Protein AF-A0A527G427-F1 (afdb_monomer_lite)

Radius of gyration: 8.8 Å; chains: 1; bounding box: 21×12×21 Å

Secondary structure (DSSP, 8-state):
-HHHHHHHHHHHHHTS---HHHHHHHTT--TTT-

pLDDT: mean 79.5, std 4.8, range [62.72, 85.0]

Structure (mmCIF, N/CA/C/O backbone):
data_AF-A0A527G427-F1
#
_entry.id   AF-A0A527G427-F1
#
loop_
_atom_site.group_PDB
_atom_site.id
_atom_site.type_symbol
_atom_site.label_atom_id
_atom_site.label_alt_id
_atom_site.label_comp_id
_a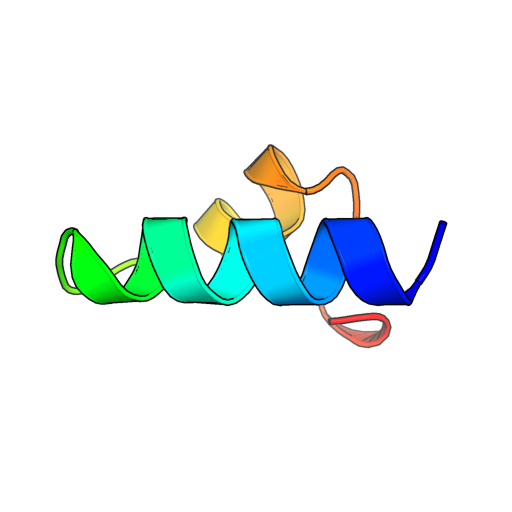tom_site.label_asym_id
_atom_site.label_entity_id
_atom_site.label_seq_id
_at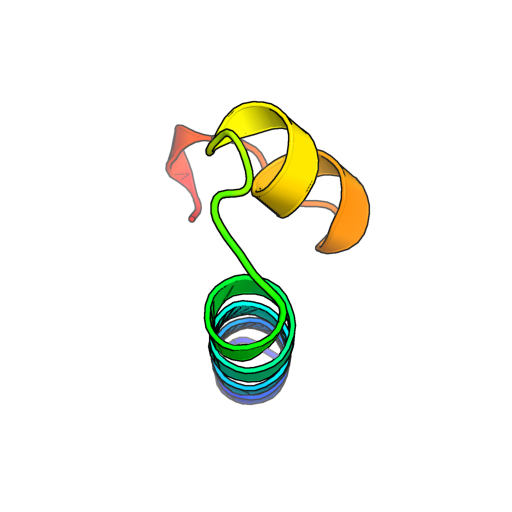om_site.pdbx_PDB_ins_code
_atom_site.Cartn_x
_atom_site.Cartn_y
_atom_site.Cartn_z
_atom_site.occupancy
_atom_site.B_iso_or_equiv
_atom_site.auth_seq_id
_atom_site.auth_comp_id
_atom_site.auth_asym_id
_atom_site.auth_atom_id
_atom_site.pdbx_PDB_model_num
ATOM 1 N N . MET A 1 1 ? -13.515 8.121 -1.979 1.00 62.72 1 MET A N 1
ATOM 2 C CA . MET A 1 1 ? -12.550 7.956 -0.870 1.00 62.72 1 MET A CA 1
ATOM 3 C C . MET A 1 1 ? -11.892 6.570 -0.851 1.00 62.72 1 MET A C 1
ATOM 5 O O . MET A 1 1 ? -10.784 6.464 -1.351 1.00 62.72 1 MET A O 1
ATOM 9 N N . ALA A 1 2 ? -12.520 5.485 -0.363 1.00 70.06 2 ALA A N 1
ATOM 10 C CA . ALA A 1 2 ? -11.847 4.167 -0.298 1.00 70.06 2 ALA A CA 1
ATOM 11 C C . ALA A 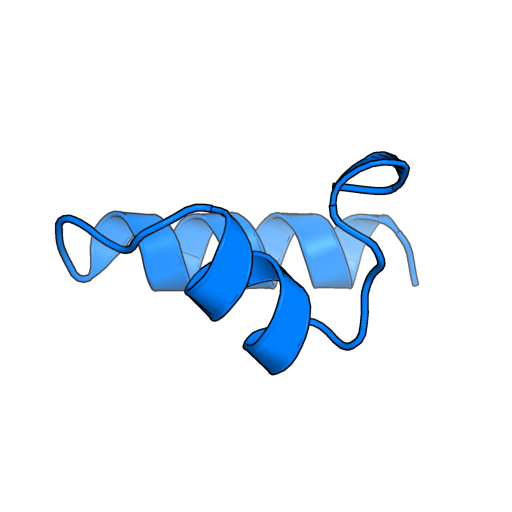1 2 ? -11.524 3.553 -1.680 1.00 70.06 2 ALA A C 1
ATOM 13 O O . ALA A 1 2 ? -10.479 2.935 -1.862 1.00 70.06 2 ALA A O 1
ATOM 14 N N . ASN A 1 3 ? -12.404 3.754 -2.667 1.00 79.50 3 ASN A N 1
ATOM 15 C CA . ASN A 1 3 ? -12.224 3.200 -4.012 1.00 79.50 3 ASN A CA 1
ATOM 16 C C . ASN A 1 3 ? -11.116 3.911 -4.813 1.00 79.50 3 ASN A C 1
ATOM 18 O O . ASN A 1 3 ? -10.376 3.267 -5.546 1.00 79.50 3 ASN A O 1
ATOM 22 N N . GLU A 1 4 ? -10.948 5.223 -4.618 1.00 82.06 4 GLU A N 1
ATOM 23 C CA . GLU A 1 4 ? -9.871 6.005 -5.248 1.00 82.06 4 GLU A CA 1
ATOM 24 C C . GLU A 1 4 ? -8.498 5.591 -4.715 1.00 82.06 4 GLU A C 1
ATOM 26 O O . GLU A 1 4 ? -7.562 5.428 -5.494 1.00 82.06 4 GLU A O 1
ATOM 31 N N . LYS A 1 5 ? -8.383 5.342 -3.402 1.00 81.50 5 LYS A N 1
ATOM 32 C CA . LYS A 1 5 ? -7.132 4.856 -2.802 1.00 81.50 5 LYS A CA 1
ATOM 33 C C . LYS A 1 5 ? -6.748 3.465 -3.313 1.00 81.50 5 LYS A C 1
ATOM 35 O O . LYS A 1 5 ? -5.574 3.228 -3.572 1.00 81.50 5 LYS A O 1
ATOM 40 N N . ARG A 1 6 ? -7.724 2.574 -3.528 1.00 82.12 6 ARG A N 1
ATOM 41 C CA . ARG A 1 6 ? -7.488 1.254 -4.146 1.00 82.12 6 ARG A CA 1
ATOM 42 C C . ARG A 1 6 ? -7.031 1.363 -5.598 1.00 82.12 6 ARG A C 1
ATOM 44 O O . ARG A 1 6 ? -6.110 0.658 -5.993 1.00 82.12 6 ARG A O 1
ATOM 51 N N . LEU A 1 7 ? -7.641 2.256 -6.378 1.00 84.19 7 LEU A N 1
ATOM 52 C CA . LEU A 1 7 ? -7.239 2.484 -7.767 1.00 84.19 7 LEU A CA 1
ATOM 53 C C . LEU A 1 7 ? -5.809 3.035 -7.855 1.00 84.19 7 LEU A C 1
ATOM 55 O O . LEU A 1 7 ? -5.006 2.541 -8.640 1.00 84.19 7 LEU A O 1
ATOM 59 N N . LEU A 1 8 ? -5.467 4.006 -7.006 1.00 83.00 8 LEU A N 1
ATOM 60 C CA . LEU A 1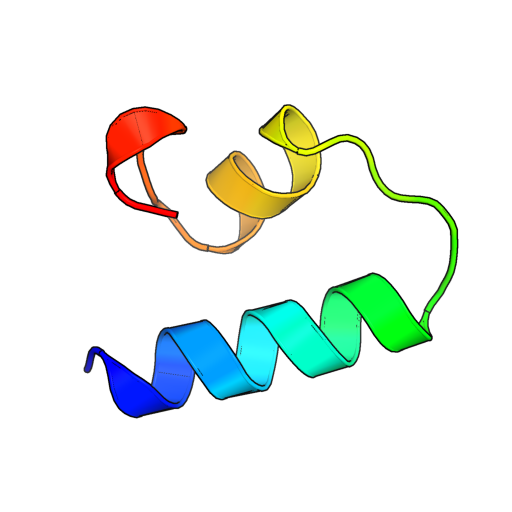 8 ? -4.105 4.536 -6.905 1.00 83.00 8 LEU A CA 1
ATOM 61 C C . LEU A 1 8 ? -3.102 3.458 -6.480 1.00 83.00 8 LEU A C 1
ATOM 63 O O . LEU A 1 8 ? -2.020 3.382 -7.055 1.00 83.00 8 LEU A O 1
ATOM 67 N N . ALA A 1 9 ? -3.467 2.594 -5.528 1.00 80.88 9 ALA A N 1
ATOM 68 C CA . ALA A 1 9 ? -2.610 1.493 -5.102 1.00 80.88 9 ALA A CA 1
ATOM 69 C C . ALA A 1 9 ? -2.273 0.539 -6.259 1.00 80.88 9 ALA A C 1
ATOM 71 O O . ALA A 1 9 ? -1.114 0.176 -6.443 1.00 80.88 9 ALA A O 1
ATOM 72 N N . LEU A 1 10 ? -3.274 0.189 -7.073 1.00 81.81 10 LEU A N 1
ATOM 73 C CA . LEU A 1 10 ? -3.108 -0.671 -8.247 1.00 81.81 10 LEU A CA 1
ATOM 74 C C . LEU A 1 10 ? -2.198 -0.045 -9.311 1.00 81.81 10 LEU A C 1
ATOM 76 O O . LEU A 1 10 ? -1.357 -0.742 -9.869 1.00 81.81 10 LEU A O 1
ATOM 80 N N . VAL A 1 11 ? -2.322 1.261 -9.567 1.00 80.44 11 VAL A N 1
ATOM 81 C CA . VAL A 1 11 ? -1.449 1.977 -10.516 1.00 80.44 11 VAL A CA 1
ATOM 82 C C . VAL A 1 11 ? -0.001 2.005 -10.027 1.00 80.44 11 VAL A C 1
ATOM 84 O O . VAL A 1 11 ? 0.918 1.815 -10.818 1.00 80.44 11 VAL A O 1
ATOM 87 N N . ILE A 1 12 ? 0.212 2.214 -8.725 1.00 78.62 12 ILE A N 1
ATOM 88 C CA . ILE A 1 12 ? 1.553 2.232 -8.131 1.00 78.62 12 ILE A CA 1
ATOM 89 C C . ILE A 1 12 ? 2.195 0.837 -8.202 1.00 78.62 12 ILE A C 1
ATOM 91 O O . ILE A 1 12 ? 3.349 0.732 -8.609 1.00 78.62 12 ILE A O 1
ATOM 95 N N . LEU A 1 13 ? 1.444 -0.222 -7.876 1.00 78.69 13 LEU A N 1
ATOM 96 C CA . LEU A 1 13 ? 1.904 -1.616 -7.970 1.00 78.69 13 LEU A CA 1
ATOM 97 C C . LEU A 1 13 ? 2.187 -2.053 -9.414 1.00 78.69 13 LEU A C 1
ATOM 99 O O . LEU A 1 13 ? 3.127 -2.802 -9.660 1.00 78.69 13 LEU A O 1
ATOM 103 N N . ALA A 1 14 ? 1.409 -1.568 -10.383 1.00 77.88 14 ALA A N 1
ATOM 104 C CA . ALA A 1 14 ? 1.647 -1.845 -11.798 1.00 77.88 14 ALA A CA 1
ATOM 105 C C . ALA A 1 14 ? 2.962 -1.232 -12.320 1.00 77.88 14 ALA A C 1
ATOM 107 O O . ALA A 1 14 ? 3.461 -1.659 -13.358 1.00 77.88 14 ALA A O 1
ATOM 108 N N . ASN A 1 15 ? 3.529 -0.251 -11.607 1.00 75.69 15 ASN A N 1
ATOM 109 C CA . ASN A 1 15 ? 4.737 0.471 -12.007 1.00 75.69 15 ASN A CA 1
ATOM 110 C C . ASN A 1 15 ? 6.047 -0.165 -11.490 1.00 75.69 15 ASN A C 1
ATOM 112 O O . ASN A 1 15 ? 7.120 0.385 -11.736 1.00 75.69 15 ASN A O 1
ATOM 116 N N . GLY A 1 16 ? 5.980 -1.304 -10.784 1.00 77.06 16 GLY A N 1
ATOM 117 C CA . GLY A 1 16 ? 7.141 -2.081 -10.329 1.00 77.06 16 GLY A CA 1
ATOM 118 C C . GLY A 1 16 ? 7.009 -2.624 -8.901 1.00 77.06 16 GLY A C 1
ATOM 119 O O . GLY A 1 16 ? 6.006 -2.405 -8.224 1.00 77.06 16 GLY A O 1
ATOM 120 N N . GLU A 1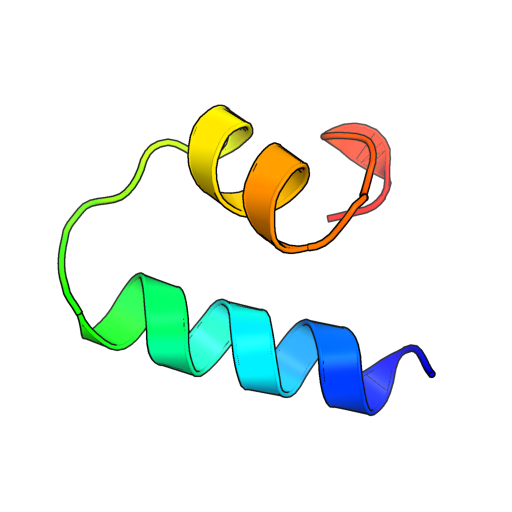 17 ? 8.044 -3.324 -8.422 1.00 71.12 17 GLU A N 1
ATOM 121 C CA . GLU A 1 17 ? 8.116 -3.770 -7.024 1.00 71.12 17 GLU A CA 1
ATOM 122 C C . GLU A 1 17 ? 8.300 -2.568 -6.090 1.00 71.12 17 GLU A C 1
ATOM 124 O O . GLU A 1 17 ? 9.379 -1.985 -5.979 1.00 71.12 17 GLU A O 1
ATOM 129 N N . ILE A 1 18 ? 7.220 -2.193 -5.406 1.00 78.56 18 ILE A N 1
ATOM 130 C CA . ILE A 1 18 ? 7.212 -1.175 -4.359 1.00 78.56 18 ILE A CA 1
ATOM 131 C C . ILE A 1 18 ? 6.994 -1.849 -3.004 1.00 78.56 18 ILE A C 1
ATOM 133 O O . ILE A 1 18 ? 6.135 -2.716 -2.847 1.00 78.56 18 ILE A O 1
ATOM 137 N N . SER A 1 19 ? 7.769 -1.429 -2.002 1.00 81.88 19 SER A N 1
ATOM 138 C CA . SER A 1 19 ? 7.559 -1.850 -0.615 1.00 81.88 19 SER A CA 1
ATOM 139 C C . SER A 1 19 ? 6.192 -1.374 -0.109 1.00 81.88 19 SER A C 1
ATOM 141 O O . SER A 1 19 ? 5.807 -0.228 -0.345 1.00 81.88 19 SER A O 1
ATOM 143 N N . LEU A 1 20 ? 5.494 -2.210 0.669 1.00 78.88 20 LEU A N 1
ATOM 144 C CA . LEU A 1 20 ? 4.210 -1.881 1.312 1.00 78.88 20 LEU A CA 1
ATOM 145 C C . LEU A 1 20 ? 4.247 -0.554 2.087 1.00 78.88 20 LEU A C 1
ATOM 147 O O . LEU A 1 20 ? 3.282 0.205 2.063 1.00 78.88 20 LEU A O 1
ATOM 151 N N . SER A 1 21 ? 5.373 -0.248 2.732 1.00 80.81 21 SER A N 1
ATOM 152 C CA . SER A 1 21 ? 5.572 1.009 3.458 1.00 80.81 21 SER A CA 1
ATOM 153 C C . SER A 1 21 ? 5.663 2.236 2.541 1.00 80.81 21 SER A C 1
ATOM 155 O O . SER A 1 21 ? 5.143 3.296 2.892 1.00 80.81 21 SER A O 1
ATOM 157 N N . ASP A 1 22 ? 6.274 2.103 1.359 1.00 83.62 22 ASP A N 1
ATOM 158 C CA . ASP A 1 22 ? 6.337 3.186 0.366 1.00 83.62 22 ASP A CA 1
ATOM 159 C C . ASP A 1 22 ? 4.955 3.417 -0.269 1.00 83.62 22 ASP A C 1
ATOM 161 O O . ASP A 1 22 ? 4.517 4.555 -0.442 1.00 83.62 22 ASP A O 1
ATOM 165 N N . LEU A 1 23 ? 4.206 2.336 -0.512 1.00 82.81 23 LEU A N 1
ATOM 166 C CA . LEU A 1 23 ? 2.821 2.403 -0.979 1.00 82.81 23 LEU A CA 1
ATOM 167 C C . LEU A 1 23 ? 1.908 3.119 0.030 1.00 82.81 23 LEU A C 1
ATOM 169 O O . LEU A 1 23 ? 1.130 3.995 -0.349 1.00 82.81 23 LEU A O 1
ATOM 173 N N . ALA A 1 24 ? 2.034 2.790 1.317 1.00 82.06 24 ALA A N 1
ATOM 174 C CA . ALA A 1 24 ? 1.254 3.406 2.388 1.00 82.06 24 ALA A CA 1
ATOM 175 C C . ALA A 1 24 ? 1.522 4.902 2.531 1.00 82.06 24 ALA A C 1
ATOM 177 O O . ALA A 1 24 ? 0.577 5.693 2.607 1.00 82.06 24 ALA A O 1
ATOM 178 N N . SER A 1 25 ? 2.796 5.294 2.467 1.00 83.88 25 SER A N 1
ATOM 179 C CA . SER A 1 25 ? 3.217 6.695 2.476 1.00 83.88 25 SER A CA 1
ATOM 180 C C . SER A 1 25 ? 2.586 7.485 1.323 1.00 83.88 25 SER A C 1
ATOM 182 O O . SER A 1 25 ? 1.932 8.505 1.547 1.00 83.88 25 SER A O 1
ATOM 184 N N . ARG A 1 26 ? 2.676 6.969 0.089 1.00 84.50 26 ARG A N 1
ATOM 185 C CA . ARG A 1 26 ? 2.114 7.620 -1.111 1.00 84.50 26 ARG A CA 1
ATOM 186 C C . ARG A 1 26 ? 0.593 7.762 -1.072 1.00 84.50 26 ARG A C 1
ATOM 188 O O . ARG A 1 26 ? 0.053 8.712 -1.631 1.00 84.50 26 ARG A O 1
ATOM 195 N N . LEU A 1 27 ? -0.103 6.833 -0.418 1.00 83.44 27 LEU A N 1
ATOM 196 C CA . LEU A 1 27 ? -1.564 6.847 -0.282 1.00 83.44 27 LEU A CA 1
ATOM 197 C C . LEU A 1 27 ? -2.056 7.597 0.969 1.00 83.44 27 LEU A C 1
ATOM 199 O O . LEU A 1 27 ? -3.274 7.707 1.184 1.00 83.44 27 LEU A O 1
ATOM 203 N N . GLY A 1 28 ? -1.138 8.097 1.805 1.00 85.00 28 GLY A N 1
ATOM 204 C CA . GLY A 1 28 ? -1.457 8.703 3.097 1.00 85.00 28 GLY A CA 1
ATOM 205 C C . GLY A 1 28 ? -2.267 7.749 3.977 1.00 85.00 28 GLY A C 1
ATOM 206 O O . GLY A 1 28 ? -3.328 8.118 4.488 1.00 85.00 28 GLY A O 1
ATOM 207 N N . LEU A 1 29 ? -1.842 6.487 4.044 1.00 82.38 29 LEU A N 1
ATOM 208 C CA . LEU A 1 29 ? -2.465 5.418 4.822 1.00 82.38 29 LEU A CA 1
ATOM 209 C C . LEU A 1 29 ? -1.467 4.858 5.837 1.00 82.38 29 LEU A C 1
ATOM 211 O O . LEU A 1 29 ? -0.260 4.876 5.613 1.00 82.38 29 LEU A O 1
ATOM 215 N N . SER A 1 30 ? -1.971 4.328 6.951 1.00 83.81 30 SER A N 1
ATOM 216 C CA . SER A 1 30 ? -1.176 3.427 7.783 1.00 83.81 30 SER A CA 1
ATOM 217 C C . SER A 1 30 ? -1.060 2.066 7.097 1.00 83.81 30 SER A C 1
ATOM 219 O O . SER A 1 30 ? -1.974 1.653 6.384 1.00 83.81 30 SER A O 1
ATOM 221 N N . ASN A 1 31 ? 0.017 1.325 7.368 1.00 77.19 31 ASN A N 1
ATOM 222 C CA . ASN A 1 31 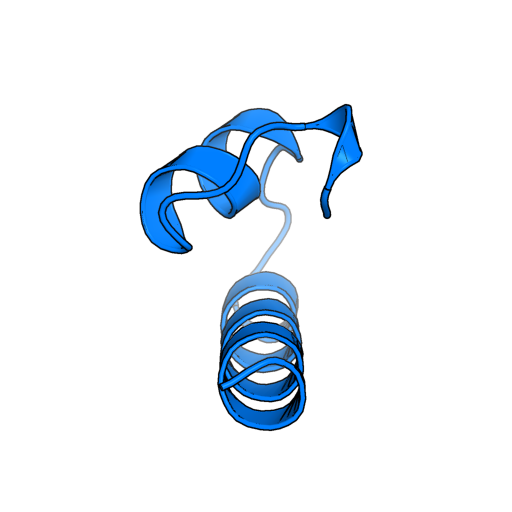? 0.205 -0.026 6.817 1.00 77.19 31 ASN A CA 1
ATOM 223 C C . ASN A 1 31 ? -0.961 -0.977 7.146 1.00 77.19 31 ASN A C 1
ATOM 225 O O . ASN A 1 31 ? -1.245 -1.880 6.377 1.00 77.19 31 ASN A O 1
ATOM 229 N N . SER A 1 32 ? -1.634 -0.780 8.284 1.00 81.19 32 SER A N 1
ATOM 230 C CA . SER A 1 32 ? -2.798 -1.568 8.711 1.00 81.19 32 SER A CA 1
ATOM 231 C C . SER A 1 32 ? -4.107 -1.214 7.998 1.00 81.19 32 SER A C 1
ATOM 233 O O . SER A 1 32 ? -5.075 -1.959 8.111 1.00 81.19 32 SER A O 1
ATOM 235 N N . ALA A 1 33 ? -4.168 -0.056 7.337 1.00 73.94 33 ALA A N 1
ATOM 236 C CA . ALA A 1 33 ? -5.348 0.429 6.621 1.00 73.94 33 ALA A CA 1
ATOM 237 C C . ALA A 1 33 ? -5.275 0.173 5.107 1.00 73.94 33 ALA A C 1
ATOM 239 O O . ALA A 1 33 ? -6.237 0.471 4.393 1.00 73.94 33 ALA A O 1
ATOM 240 N N . LEU A 1 34 ? -4.123 -0.306 4.637 1.00 71.81 34 LEU A N 1
ATOM 241 C CA . LEU A 1 34 ? -3.837 -0.659 3.253 1.00 71.81 34 LEU A CA 1
ATOM 242 C C . LEU A 1 34 ? -4.311 -2.083 2.964 1.00 71.81 34 LEU A C 1
ATOM 244 O O . LEU A 1 34 ? -4.943 -2.263 1.900 1.00 71.81 34 LEU A O 1
#

Sequence (34 aa):
MANEKRLLALVILANGEISLSDLASRLGLSNSAL

Foldseek 3Di:
DVVVLVVQLVVVVVVDDDDLVRSCVVSVHDSVRD